Protein AF-A0A914IBT3-F1 (afdb_monomer)

Sequence (168 aa):
MPRNVEIKAVVDNLDELSRRVDAVCGEAAAELLVQEDTFFHAPKGGRLKLREFRKAELIFYDRADVEGAKLSDYVKTEEALSRAIGISGIVRKTRTVFIYKGQTRVHLDRVDGLGDFLEFEVCLTDDQTVQEGQQIADDLLHLLNVRKCALVKGAYFDHLTKCPHTRP

Mean predicted aligned error: 8.02 Å

Nearest PDB structures (foldseek):
  2een-assembly1_A  TM=4.797E-01  e=2.807E-04  Pyrococcus horikoshii
  3tvl-assembly2_B  TM=3.897E-01  e=2.041E-02  Homo sapiens
  4pg7-assembly1_A  TM=2.348E-01  e=2.554E+00  Staphylococcus aureus M1064
  6lk8-assembly1_d  TM=2.543E-01  e=4.394E+00  Xenopus laevis

Radius of gyration: 25.55 Å; Cα contacts (8 Å, |Δi|>4): 219; chains: 1; bounding box: 55×39×64 Å

Foldseek 3Di:
DDKDWDADDDDDDPVVVVVVVCVVPPPVPDDDWDKDWAWDQQVLDFTWIWIDTPDIKTKTWHWDPDHDITMIDMDIDPVNCCRRPRDPDDKDWDWDWDQDPNFKIWIWIQIPPPGTDIDIDGHDDPPDDPVVSVVVVVVVCVVVVPDPVPDDDDDPSVVVVPDPDDDD

InterPro domains:
  IPR008173 Adenylyl cyclase CyaB [PTHR21028] (3-162)
  IPR008173 Adenylyl cyclase CyaB [cd07890] (4-156)
  IPR023577 CYTH domain [PF01928] (3-145)
  IPR023577 CYTH domain [PS51707] (2-162)
  IPR023577 CYTH domain [SM01118] (2-162)
  IPR033469 CYTH-like domain superfamily [SSF55154] (3-159)

Solvent-accessible surface area (backbone atoms only — not comparable to full-atom values): 10430 Å² total; per-residue (Å²): 128,58,70,49,77,47,68,83,78,90,76,96,53,65,72,67,48,46,57,55,50,37,75,74,68,41,76,91,70,71,76,93,78,75,71,48,77,49,76,52,92,20,88,68,46,62,46,30,32,41,37,41,48,106,59,76,41,42,36,21,36,40,61,77,97,61,85,60,77,36,63,34,44,44,43,56,52,72,60,17,46,41,58,20,76,48,75,95,76,86,85,55,69,52,74,49,79,44,70,51,93,85,47,27,40,39,36,45,33,42,32,74,97,78,47,76,48,78,47,78,49,63,62,72,56,97,90,52,52,72,66,58,42,49,47,55,52,52,52,47,30,59,75,70,69,52,59,78,88,73,67,80,86,82,53,73,63,58,58,58,73,69,53,92,69,84,77,134

Structure (mmCIF, N/CA/C/O backbone):
data_AF-A0A914IBT3-F1
#
_entry.id   AF-A0A914IBT3-F1
#
loop_
_atom_site.group_PDB
_atom_site.id
_atom_site.type_symbol
_atom_site.label_atom_id
_atom_site.label_alt_id
_atom_site.label_comp_id
_atom_site.label_asym_id
_atom_site.label_entity_id
_atom_site.label_seq_id
_atom_site.pdbx_PDB_ins_code
_atom_site.Cartn_x
_atom_site.Cartn_y
_atom_site.Cartn_z
_atom_site.occupancy
_atom_site.B_iso_or_equiv
_atom_site.auth_seq_id
_atom_site.auth_comp_id
_atom_site.auth_asym_id
_atom_site.auth_atom_id
_atom_site.pdbx_PDB_model_num
ATOM 1 N N . MET A 1 1 ? -5.117 -2.517 -21.483 1.00 65.38 1 MET A N 1
ATOM 2 C CA . MET A 1 1 ? -3.858 -2.663 -20.719 1.00 65.38 1 MET A CA 1
ATOM 3 C C . MET A 1 1 ? -2.766 -1.970 -21.503 1.00 65.38 1 MET A C 1
ATOM 5 O O . MET A 1 1 ? -2.756 -2.142 -22.721 1.00 65.38 1 MET A O 1
ATOM 9 N N . PRO A 1 2 ? -1.923 -1.146 -20.871 1.00 82.94 2 PRO A N 1
ATOM 10 C CA . PRO A 1 2 ? -0.828 -0.511 -21.577 1.00 82.94 2 PRO A CA 1
ATOM 11 C C . PRO A 1 2 ? 0.245 -1.554 -21.915 1.00 82.94 2 PRO A C 1
ATOM 13 O O . PRO A 1 2 ? 0.487 -2.495 -21.159 1.00 82.94 2 PRO A O 1
ATOM 16 N N . ARG A 1 3 ? 0.834 -1.404 -23.099 1.00 86.44 3 ARG A N 1
ATOM 17 C CA . ARG A 1 3 ? 1.833 -2.315 -23.659 1.00 86.44 3 ARG A CA 1
ATOM 18 C C . ARG A 1 3 ? 2.932 -1.471 -24.276 1.00 86.44 3 ARG A C 1
ATOM 20 O O . ARG A 1 3 ? 2.632 -0.467 -24.921 1.00 86.44 3 ARG A O 1
ATOM 27 N N . ASN A 1 4 ? 4.179 -1.876 -24.101 1.00 88.75 4 ASN A N 1
ATOM 28 C CA . ASN A 1 4 ? 5.312 -1.274 -24.792 1.00 88.75 4 ASN A CA 1
ATOM 29 C C . ASN A 1 4 ? 6.193 -2.358 -25.412 1.00 88.75 4 ASN A C 1
ATOM 31 O O . ASN A 1 4 ? 6.218 -3.501 -24.961 1.00 88.75 4 ASN A O 1
ATOM 35 N N . VAL A 1 5 ? 6.914 -1.984 -26.464 1.00 91.38 5 VAL A N 1
ATOM 36 C CA . VAL A 1 5 ? 8.046 -2.766 -26.955 1.00 91.38 5 VAL A CA 1
ATOM 37 C C . VAL A 1 5 ? 9.296 -2.151 -26.344 1.00 91.38 5 VAL A C 1
ATOM 39 O O . VAL A 1 5 ? 9.528 -0.954 -26.495 1.00 91.38 5 VAL A O 1
ATOM 42 N N . GLU A 1 6 ? 10.075 -2.947 -25.621 1.00 91.00 6 GLU A N 1
ATOM 43 C CA . GLU A 1 6 ? 11.315 -2.506 -24.989 1.00 91.00 6 GLU A CA 1
ATOM 44 C C . GLU A 1 6 ? 12.530 -3.240 -25.558 1.00 91.00 6 GLU A C 1
ATOM 46 O O . GLU A 1 6 ? 12.479 -4.431 -25.864 1.00 91.00 6 GLU A O 1
ATOM 51 N N . ILE A 1 7 ? 13.649 -2.528 -25.660 1.00 93.19 7 ILE A N 1
ATOM 52 C CA . ILE A 1 7 ? 14.975 -3.087 -25.912 1.00 93.19 7 ILE A CA 1
ATOM 53 C C . ILE A 1 7 ? 15.928 -2.526 -24.860 1.00 93.19 7 ILE A C 1
ATOM 55 O O . ILE A 1 7 ? 15.800 -1.375 -24.444 1.00 93.19 7 ILE A O 1
ATOM 59 N N . LYS A 1 8 ? 16.854 -3.361 -24.389 1.00 91.94 8 LYS A N 1
ATOM 60 C CA . LYS A 1 8 ? 17.886 -2.973 -23.427 1.00 91.94 8 LYS A CA 1
ATOM 61 C C . LYS A 1 8 ? 19.222 -3.448 -23.964 1.00 91.94 8 LYS A C 1
ATOM 63 O O . LYS A 1 8 ? 19.319 -4.593 -24.398 1.00 91.94 8 LYS A O 1
ATOM 68 N N . ALA A 1 9 ? 20.209 -2.568 -23.935 1.00 94.06 9 ALA A N 1
ATOM 69 C CA . ALA A 1 9 ? 21.576 -2.853 -24.331 1.00 94.06 9 ALA A CA 1
ATOM 70 C C . ALA A 1 9 ? 22.518 -2.305 -23.259 1.00 94.06 9 ALA A C 1
ATOM 72 O O . ALA A 1 9 ? 22.247 -1.257 -22.670 1.00 94.06 9 ALA A O 1
ATOM 73 N N . VAL A 1 10 ? 23.603 -3.030 -23.005 1.00 95.12 10 VAL A N 1
ATOM 74 C CA . VAL A 1 10 ? 24.744 -2.489 -22.262 1.00 95.12 10 VAL A CA 1
ATOM 75 C C . VAL A 1 10 ? 25.432 -1.462 -23.161 1.00 95.12 10 VAL A C 1
ATOM 77 O O . VAL A 1 10 ? 25.498 -1.655 -24.375 1.00 95.12 10 VAL A O 1
ATOM 80 N N . VAL A 1 11 ? 25.895 -0.358 -22.578 1.00 96.31 11 VAL A N 1
ATOM 81 C CA . VAL A 1 11 ? 26.568 0.726 -23.302 1.00 96.31 11 VAL A CA 1
ATOM 82 C C . VAL A 1 11 ? 27.917 1.002 -22.654 1.00 96.31 11 VAL A C 1
ATOM 84 O O . VAL A 1 11 ? 28.000 1.127 -21.435 1.00 96.31 11 VAL A O 1
ATOM 87 N N . ASP A 1 12 ? 28.962 1.102 -23.471 1.00 95.12 12 ASP A N 1
ATOM 88 C CA . ASP A 1 12 ? 30.335 1.255 -22.973 1.00 95.12 12 ASP A CA 1
ATOM 89 C C . ASP A 1 12 ? 30.666 2.708 -22.599 1.00 95.12 12 ASP A C 1
ATOM 91 O O . ASP A 1 12 ? 31.428 2.961 -21.670 1.00 95.12 12 ASP A O 1
ATOM 95 N N . ASN A 1 13 ? 30.084 3.675 -23.319 1.00 96.00 13 ASN A N 1
ATOM 96 C CA . ASN A 1 13 ? 30.306 5.104 -23.105 1.00 96.00 13 ASN A CA 1
ATOM 97 C C . ASN A 1 13 ? 28.982 5.877 -23.188 1.00 96.00 13 ASN A C 1
ATOM 99 O O . ASN A 1 13 ? 28.459 6.140 -24.277 1.00 96.00 13 ASN A O 1
ATOM 103 N N . LEU A 1 14 ? 28.440 6.228 -22.020 1.00 94.62 14 LEU A N 1
ATOM 104 C CA . LEU A 1 14 ? 27.157 6.918 -21.916 1.00 94.62 14 LEU A CA 1
ATOM 105 C C . LEU A 1 14 ? 27.235 8.368 -22.416 1.00 94.62 14 LEU A C 1
ATOM 107 O O . LEU A 1 14 ? 26.310 8.811 -23.088 1.00 94.62 14 LEU A O 1
ATOM 111 N N . ASP A 1 15 ? 28.345 9.073 -22.181 1.00 93.25 15 ASP A N 1
ATOM 112 C CA . ASP A 1 15 ? 28.515 10.480 -22.577 1.00 93.25 15 ASP A CA 1
ATOM 113 C C . ASP A 1 15 ? 28.604 10.645 -24.102 1.00 93.25 15 ASP A C 1
ATOM 115 O O . ASP A 1 15 ? 28.049 11.576 -24.693 1.00 93.25 15 ASP A O 1
ATOM 119 N N . GLU A 1 16 ? 29.301 9.731 -24.781 1.00 94.81 16 GLU A N 1
ATOM 120 C CA . GLU A 1 16 ? 29.332 9.702 -26.246 1.00 94.81 16 GLU A CA 1
ATOM 121 C C . GLU A 1 16 ? 27.964 9.328 -26.828 1.00 94.81 16 GLU A C 1
ATOM 123 O O . GLU A 1 16 ? 27.516 9.931 -27.808 1.00 94.81 16 GLU A O 1
ATOM 128 N N . LEU A 1 17 ? 27.275 8.353 -26.226 1.00 94.94 17 LEU A N 1
ATOM 129 C CA . LEU A 1 17 ? 25.941 7.973 -26.673 1.00 94.94 17 LEU A CA 1
ATOM 130 C C . LEU A 1 17 ? 24.925 9.099 -26.454 1.00 94.94 17 LEU A C 1
ATOM 132 O O . LEU A 1 17 ? 24.140 9.341 -27.367 1.00 94.94 17 LEU A O 1
ATOM 136 N N . SER A 1 18 ? 24.983 9.814 -25.327 1.00 91.88 18 SER A N 1
ATOM 137 C CA . SER A 1 18 ? 24.097 10.947 -25.037 1.00 91.88 18 SER A CA 1
ATOM 138 C C . SER A 1 18 ? 24.165 11.988 -26.149 1.00 91.88 18 SER A C 1
ATOM 140 O O . SER A 1 18 ? 23.139 12.305 -26.731 1.00 91.88 18 SER A O 1
ATOM 142 N N . ARG A 1 19 ? 25.371 12.397 -26.574 1.00 91.06 19 ARG A N 1
ATOM 143 C CA . ARG A 1 19 ? 25.541 13.365 -27.678 1.00 91.06 19 ARG A CA 1
ATOM 144 C C . ARG A 1 19 ? 24.905 12.906 -28.994 1.00 91.06 19 ARG A C 1
ATOM 146 O O . ARG A 1 19 ? 24.364 13.720 -29.739 1.00 91.06 19 ARG A O 1
ATOM 153 N N . ARG A 1 20 ? 24.965 11.605 -29.301 1.00 93.75 20 ARG A N 1
ATOM 154 C CA . ARG A 1 20 ? 24.304 11.039 -30.491 1.00 93.75 20 ARG A CA 1
ATOM 155 C C . ARG A 1 20 ? 22.785 11.003 -30.332 1.00 93.75 20 ARG A C 1
ATOM 157 O O . ARG A 1 20 ? 22.084 11.276 -31.299 1.00 93.75 20 ARG A O 1
ATOM 164 N N . VAL A 1 21 ? 22.284 10.676 -29.139 1.00 93.44 21 VAL A N 1
ATOM 165 C CA . VAL A 1 21 ? 20.846 10.696 -28.831 1.00 93.44 21 VAL A CA 1
ATOM 166 C C . VAL A 1 21 ? 20.305 12.123 -28.919 1.00 93.44 21 VAL A C 1
ATOM 168 O O . VAL A 1 21 ? 19.282 12.331 -29.566 1.00 93.44 21 VAL A O 1
ATOM 171 N N . ASP A 1 22 ? 21.023 13.107 -28.381 1.00 90.31 22 ASP A N 1
ATOM 172 C CA . ASP A 1 22 ? 20.657 14.526 -28.443 1.00 90.31 22 ASP A CA 1
ATOM 173 C C . ASP A 1 22 ? 20.582 15.024 -29.892 1.00 90.31 22 ASP A C 1
ATOM 175 O O . ASP A 1 22 ? 19.639 15.723 -30.259 1.00 90.31 22 ASP A O 1
ATOM 179 N N . ALA A 1 23 ? 21.509 14.596 -30.757 1.00 90.69 23 ALA A N 1
ATOM 180 C CA . ALA A 1 23 ? 21.479 14.925 -32.184 1.00 90.69 23 ALA A CA 1
ATOM 181 C C . ALA A 1 23 ? 20.269 14.330 -32.935 1.00 90.69 23 ALA A C 1
ATOM 183 O O . ALA A 1 23 ? 19.868 14.869 -33.966 1.00 90.69 23 ALA A O 1
ATOM 184 N N . VAL A 1 24 ? 19.690 13.227 -32.442 1.00 93.12 24 VAL A N 1
ATOM 185 C CA . VAL A 1 24 ? 18.522 12.559 -33.049 1.00 93.12 24 VAL A CA 1
ATOM 186 C C . VAL A 1 24 ? 17.202 13.078 -32.468 1.00 93.12 24 VAL A C 1
ATOM 188 O O . VAL A 1 24 ? 16.234 13.241 -33.209 1.00 93.12 24 VAL A O 1
ATOM 191 N N . CYS A 1 25 ? 17.149 13.328 -31.159 1.00 90.44 25 CYS A N 1
ATOM 192 C CA . CYS A 1 25 ? 15.923 13.658 -30.425 1.00 90.44 25 CYS A CA 1
ATOM 193 C C . CYS A 1 25 ? 15.729 15.166 -30.173 1.00 90.44 25 CYS A C 1
ATOM 195 O O . CYS A 1 25 ? 14.593 15.604 -29.997 1.00 90.44 25 CYS A O 1
ATOM 197 N N . GLY A 1 26 ? 16.813 15.953 -30.163 1.00 83.81 26 GLY A N 1
ATOM 198 C CA . GLY A 1 26 ? 16.844 17.374 -29.799 1.00 83.81 26 GLY A CA 1
ATOM 199 C C . GLY A 1 26 ? 17.024 17.629 -28.291 1.00 83.81 26 GLY A C 1
ATOM 200 O O . GLY A 1 26 ? 16.408 16.959 -27.466 1.00 83.81 26 GLY A O 1
ATOM 201 N N . GLU A 1 27 ? 17.827 18.642 -27.923 1.00 64.25 27 GLU A N 1
ATOM 202 C CA . GLU A 1 27 ? 18.209 18.960 -26.524 1.00 64.25 27 GLU A CA 1
ATOM 203 C C . GLU A 1 27 ? 17.020 19.195 -25.573 1.00 64.25 27 GLU A C 1
ATOM 205 O O . GLU A 1 27 ? 17.085 18.849 -24.396 1.00 64.25 27 GLU A O 1
ATOM 210 N N . ALA A 1 28 ? 15.906 19.757 -26.058 1.00 67.31 28 ALA A N 1
ATOM 211 C CA . ALA A 1 28 ? 14.746 20.086 -25.221 1.00 67.31 28 ALA A CA 1
ATOM 212 C C . ALA A 1 28 ? 13.902 18.865 -24.794 1.00 67.31 28 ALA A C 1
ATOM 214 O O . ALA A 1 28 ? 12.943 19.024 -24.039 1.00 67.31 28 ALA A O 1
ATOM 215 N N . ALA A 1 29 ? 14.217 17.661 -25.287 1.00 70.50 29 ALA A N 1
ATOM 216 C CA . ALA A 1 29 ? 13.446 16.444 -25.029 1.00 70.50 29 ALA A CA 1
ATOM 217 C C . ALA A 1 29 ? 13.949 15.626 -23.823 1.00 70.50 29 ALA A C 1
ATOM 219 O O . ALA A 1 29 ? 13.288 14.666 -23.421 1.00 70.50 29 ALA A O 1
ATOM 220 N N . ALA A 1 30 ? 15.107 15.973 -23.254 1.00 83.25 30 ALA A N 1
ATOM 221 C CA . ALA A 1 30 ? 15.709 15.222 -22.159 1.00 83.25 30 ALA A CA 1
ATOM 222 C C . ALA A 1 30 ? 15.171 15.670 -20.790 1.00 83.25 30 ALA A C 1
ATOM 224 O O . ALA A 1 30 ? 15.207 16.847 -20.434 1.00 83.25 30 ALA A O 1
ATOM 225 N N . GLU A 1 31 ? 14.725 14.708 -19.983 1.00 87.88 31 GLU A N 1
ATOM 226 C CA . GLU A 1 31 ? 14.384 14.915 -18.576 1.00 87.88 31 GLU A CA 1
ATOM 227 C C . GLU A 1 31 ? 15.263 14.013 -17.706 1.00 87.88 31 GLU A C 1
ATOM 229 O O . GLU A 1 31 ? 15.309 12.796 -17.897 1.00 87.88 31 GLU A O 1
ATOM 234 N N . LEU A 1 32 ? 15.941 14.601 -16.716 1.00 89.06 32 LEU A N 1
ATOM 235 C CA . LEU A 1 32 ? 16.670 13.832 -15.714 1.00 89.06 32 LEU A CA 1
ATOM 236 C C . LEU A 1 32 ? 15.695 13.301 -14.658 1.00 89.06 32 LEU A C 1
ATOM 238 O O . LEU A 1 32 ? 15.134 14.059 -13.864 1.00 89.06 32 LEU A O 1
ATOM 242 N N . LEU A 1 33 ? 15.541 11.979 -14.618 1.00 92.69 33 LEU A N 1
ATOM 243 C CA . LEU A 1 33 ? 14.762 11.274 -13.606 1.00 92.69 33 LEU A CA 1
ATOM 244 C C . LEU A 1 33 ? 15.688 10.372 -12.791 1.00 92.69 33 LEU A C 1
ATOM 246 O O . LEU A 1 33 ? 16.145 9.341 -13.276 1.00 92.69 33 LEU A O 1
ATOM 250 N N . VAL A 1 34 ? 15.939 10.745 -11.537 1.00 95.50 34 VAL A N 1
ATOM 251 C CA . VAL A 1 34 ? 16.614 9.867 -10.572 1.00 95.50 34 VAL A CA 1
ATOM 252 C C . VAL A 1 34 ? 15.568 8.904 -10.022 1.00 95.50 34 VAL A C 1
ATOM 254 O O . VAL A 1 34 ? 14.572 9.346 -9.447 1.00 95.50 34 VAL A O 1
ATOM 257 N N . GLN A 1 35 ? 15.758 7.608 -10.265 1.00 96.06 35 GLN A N 1
ATOM 258 C CA . GLN A 1 35 ? 14.799 6.570 -9.894 1.00 96.06 35 GLN A CA 1
ATOM 259 C C . GLN A 1 35 ? 15.482 5.465 -9.099 1.00 96.06 35 GLN A C 1
ATOM 261 O O . GLN A 1 35 ? 16.569 5.020 -9.465 1.00 96.06 35 GLN A O 1
ATOM 266 N N . GLU A 1 36 ? 14.792 4.974 -8.078 1.00 97.69 36 GLU A N 1
ATOM 267 C CA . GLU A 1 36 ? 15.145 3.748 -7.368 1.00 97.69 36 GLU A CA 1
ATOM 268 C C . GLU A 1 36 ? 14.068 2.688 -7.634 1.00 97.69 36 GLU A C 1
ATOM 270 O O . GLU A 1 36 ? 12.877 2.985 -7.563 1.00 97.69 36 GLU A O 1
ATOM 275 N N . ASP A 1 37 ? 14.474 1.469 -8.001 1.00 97.31 37 ASP A N 1
ATOM 276 C CA . ASP A 1 37 ? 13.570 0.348 -8.280 1.00 97.31 37 ASP A CA 1
ATOM 277 C C . ASP A 1 37 ? 13.819 -0.783 -7.263 1.00 97.31 37 ASP A C 1
ATOM 279 O O . ASP A 1 37 ? 14.812 -1.505 -7.362 1.00 97.31 37 ASP A O 1
ATOM 283 N N . THR A 1 38 ? 12.884 -0.994 -6.335 1.00 97.56 38 THR A N 1
ATOM 284 C CA . THR A 1 38 ? 12.887 -2.138 -5.408 1.00 97.56 38 THR A CA 1
ATOM 285 C C . THR A 1 38 ? 12.035 -3.275 -5.971 1.00 97.56 38 THR A C 1
ATOM 287 O O . THR A 1 38 ? 10.867 -3.069 -6.299 1.00 97.56 38 THR A O 1
ATOM 290 N N . PHE A 1 39 ? 12.585 -4.487 -6.077 1.00 96.75 39 PHE A N 1
ATOM 291 C CA . PHE A 1 39 ? 11.894 -5.654 -6.643 1.00 96.75 39 PHE A CA 1
ATOM 292 C C . PHE A 1 39 ? 11.325 -6.578 -5.563 1.00 96.75 39 PHE A C 1
ATOM 294 O O . PHE A 1 39 ? 11.981 -6.869 -4.567 1.00 96.75 39 PHE A O 1
ATOM 301 N N . PHE A 1 40 ? 10.119 -7.093 -5.805 1.00 96.12 40 PHE A N 1
ATOM 302 C CA . PHE A 1 40 ? 9.406 -7.995 -4.903 1.00 96.12 40 PHE A CA 1
ATOM 303 C C . PHE A 1 40 ? 9.134 -9.340 -5.572 1.00 96.12 40 PHE A C 1
ATOM 305 O O . PHE A 1 40 ? 8.990 -9.437 -6.794 1.00 96.12 40 PHE A O 1
ATOM 312 N N . HIS A 1 41 ? 8.997 -10.380 -4.752 1.00 94.81 41 HIS A N 1
ATOM 313 C CA . HIS A 1 41 ? 8.544 -11.683 -5.220 1.00 94.81 41 HIS A CA 1
ATOM 314 C C . HIS A 1 41 ? 7.105 -11.593 -5.747 1.00 94.81 41 HIS A C 1
ATOM 316 O O . HIS A 1 41 ? 6.215 -11.075 -5.074 1.00 94.81 41 HIS A O 1
ATOM 322 N N . ALA A 1 42 ? 6.881 -12.140 -6.941 1.00 94.50 42 ALA A N 1
ATOM 323 C CA . ALA A 1 42 ? 5.572 -12.263 -7.571 1.00 94.50 42 ALA A CA 1
ATOM 324 C C . ALA A 1 42 ? 5.237 -13.760 -7.726 1.00 94.50 42 ALA A C 1
ATOM 326 O O . ALA A 1 42 ? 5.531 -14.352 -8.764 1.00 94.50 42 ALA A O 1
ATOM 327 N N . PRO A 1 43 ? 4.680 -14.418 -6.692 1.00 93.25 43 PRO A N 1
ATOM 328 C CA . PRO A 1 43 ? 4.446 -15.864 -6.687 1.00 93.25 43 PRO A CA 1
ATOM 329 C C . PRO A 1 43 ? 3.503 -16.350 -7.798 1.00 93.25 43 PRO A C 1
ATOM 331 O O . PRO A 1 43 ? 3.548 -17.523 -8.154 1.00 93.25 43 PRO A O 1
ATOM 334 N N . LYS A 1 44 ? 2.671 -15.473 -8.375 1.00 91.38 44 LYS A N 1
ATOM 335 C CA . LYS A 1 44 ? 1.828 -15.796 -9.538 1.00 91.38 44 LYS A CA 1
ATOM 336 C C . LYS A 1 44 ? 2.546 -15.669 -10.893 1.00 91.38 44 LYS A C 1
ATOM 338 O O . LYS A 1 44 ? 1.912 -15.870 -11.925 1.00 91.38 44 LYS A O 1
ATOM 343 N N . GLY A 1 45 ? 3.843 -15.360 -10.899 1.00 90.38 45 GLY A N 1
ATOM 344 C CA . GLY A 1 45 ? 4.639 -15.106 -12.102 1.00 90.38 45 GLY A CA 1
ATOM 345 C C . GLY A 1 45 ? 4.775 -13.617 -12.428 1.00 90.38 45 GLY A C 1
ATOM 346 O O . GLY A 1 45 ? 4.187 -12.767 -11.763 1.00 90.38 45 GLY A O 1
ATOM 347 N N . GLY A 1 46 ? 5.574 -13.296 -13.450 1.00 92.50 46 GLY A N 1
ATOM 348 C CA . GLY A 1 46 ? 5.918 -11.919 -13.818 1.00 92.50 46 GLY A CA 1
ATOM 349 C C . GLY A 1 46 ? 6.919 -11.266 -12.857 1.00 92.50 46 GLY A C 1
ATOM 350 O O . GLY A 1 46 ? 7.647 -11.941 -12.127 1.00 92.50 46 GLY A O 1
ATOM 351 N N . ARG A 1 47 ? 7.002 -9.932 -12.887 1.00 95.69 47 ARG A N 1
ATOM 352 C CA . ARG A 1 47 ? 7.915 -9.139 -12.048 1.00 95.69 47 ARG A CA 1
ATOM 353 C C . ARG A 1 47 ? 7.157 -7.973 -11.417 1.00 95.69 47 ARG A C 1
ATOM 355 O O . ARG A 1 47 ? 6.473 -7.227 -12.114 1.00 95.69 47 ARG A O 1
ATOM 362 N N . LEU A 1 48 ? 7.305 -7.802 -10.106 1.00 96.88 48 LEU A N 1
ATOM 363 C CA . LEU A 1 48 ? 6.726 -6.698 -9.341 1.00 96.88 48 LEU A CA 1
ATOM 364 C C . LEU A 1 48 ? 7.849 -5.795 -8.831 1.00 96.88 48 LEU A C 1
ATOM 366 O O . LEU A 1 48 ? 8.835 -6.288 -8.282 1.00 96.88 48 LEU A O 1
ATOM 370 N N . LYS A 1 49 ? 7.698 -4.481 -8.986 1.00 97.00 49 LYS A N 1
ATOM 371 C CA . LYS A 1 49 ? 8.628 -3.501 -8.424 1.00 97.00 49 LYS A CA 1
ATOM 372 C C . LYS A 1 49 ? 7.924 -2.259 -7.896 1.00 97.00 49 LYS A C 1
ATOM 374 O O . LYS A 1 49 ? 6.890 -1.866 -8.433 1.00 97.00 49 LYS A O 1
ATOM 379 N N . LEU A 1 50 ? 8.510 -1.633 -6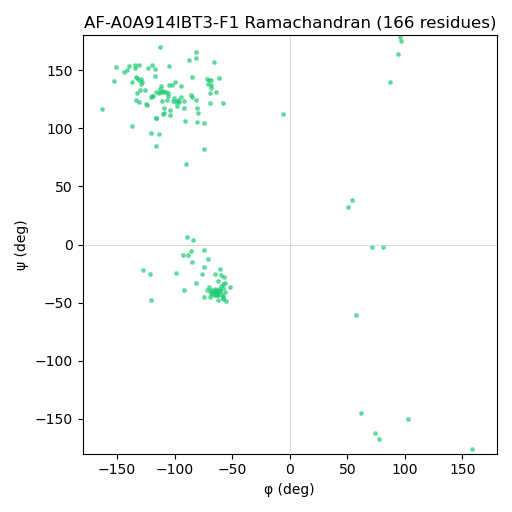.882 1.00 96.69 50 LEU A N 1
ATOM 380 C CA . LEU A 1 50 ? 8.208 -0.271 -6.459 1.00 96.69 50 LEU A CA 1
ATOM 381 C C . LEU A 1 50 ? 9.268 0.641 -7.064 1.00 96.69 50 LEU A C 1
ATOM 383 O O . LEU A 1 50 ? 10.458 0.419 -6.857 1.00 96.69 50 LEU A O 1
ATOM 387 N N . ARG A 1 51 ? 8.823 1.629 -7.830 1.00 96.81 51 ARG A N 1
ATOM 388 C CA . ARG A 1 51 ? 9.670 2.650 -8.428 1.00 96.81 51 ARG A CA 1
ATOM 389 C C . ARG A 1 51 ? 9.478 3.965 -7.696 1.00 96.81 51 AR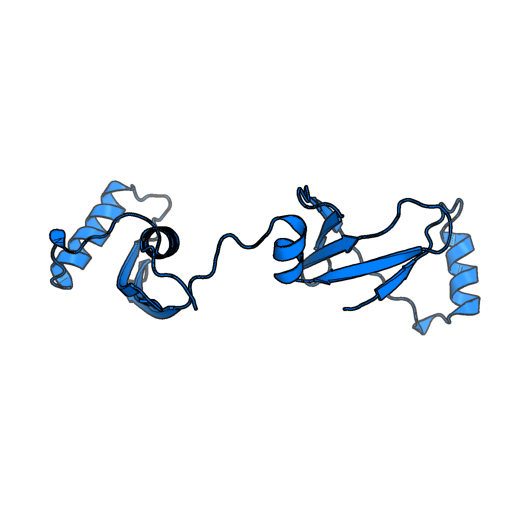G A C 1
ATOM 391 O O . ARG A 1 51 ? 8.365 4.486 -7.662 1.00 96.81 51 ARG A O 1
ATOM 398 N N . GLU A 1 52 ? 10.554 4.541 -7.194 1.00 95.19 52 GLU A N 1
ATOM 399 C CA . GLU A 1 52 ? 10.531 5.802 -6.463 1.00 95.19 52 GLU A CA 1
ATOM 400 C C . GLU A 1 52 ? 11.165 6.909 -7.301 1.00 95.19 52 GLU A C 1
ATOM 402 O O . GLU A 1 52 ? 12.350 6.872 -7.614 1.00 95.19 52 GLU A O 1
ATOM 407 N N . PHE A 1 53 ? 10.341 7.877 -7.716 1.00 91.06 53 PHE A N 1
ATOM 408 C CA . PHE A 1 53 ? 10.754 9.092 -8.425 1.00 91.06 53 PHE A CA 1
ATOM 409 C C . PHE A 1 53 ? 9.612 10.114 -8.352 1.00 91.06 53 PHE A C 1
ATOM 411 O O . PHE A 1 53 ? 8.539 9.857 -8.879 1.00 91.06 53 PHE A O 1
ATOM 418 N N . ARG A 1 54 ? 9.784 11.278 -7.713 1.00 90.81 54 ARG A N 1
ATOM 419 C CA . ARG A 1 54 ? 8.703 12.263 -7.426 1.00 90.81 54 ARG A CA 1
ATOM 420 C C . ARG A 1 54 ? 7.517 11.709 -6.602 1.00 90.81 54 ARG A C 1
ATOM 422 O O . ARG A 1 54 ? 7.252 12.219 -5.521 1.00 90.81 54 ARG A O 1
ATOM 429 N N . LYS A 1 55 ? 6.797 10.699 -7.105 1.00 91.06 55 LYS A N 1
ATOM 430 C CA . LYS A 1 55 ? 5.773 9.879 -6.445 1.00 91.06 55 LYS A CA 1
ATOM 431 C C . LYS A 1 55 ? 6.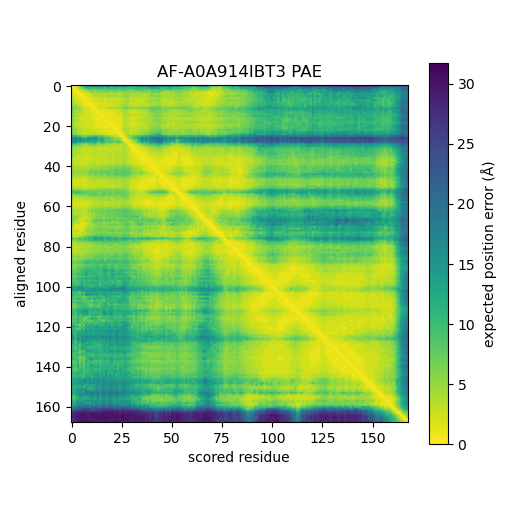095 8.398 -6.658 1.00 91.06 55 LYS A C 1
ATOM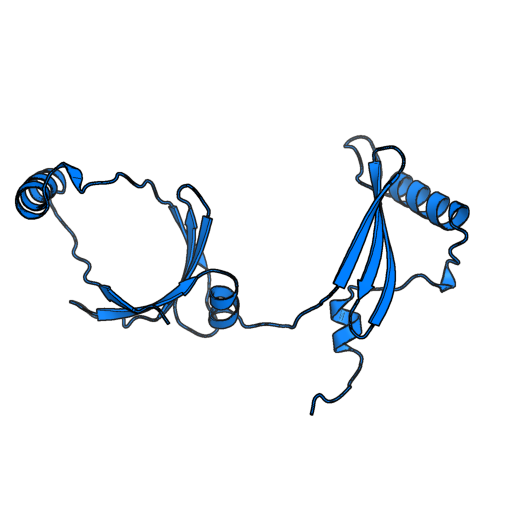 433 O O . LYS A 1 55 ? 6.459 8.001 -7.760 1.00 91.06 55 LYS A O 1
ATOM 438 N N . ALA A 1 56 ? 5.929 7.586 -5.620 1.00 92.75 56 ALA A N 1
ATOM 439 C CA . ALA A 1 56 ? 6.166 6.153 -5.718 1.00 92.75 56 ALA A CA 1
ATOM 440 C C . ALA A 1 56 ? 5.112 5.469 -6.607 1.00 92.75 56 ALA A C 1
ATOM 442 O O . ALA A 1 56 ? 3.913 5.743 -6.504 1.00 92.75 56 ALA A O 1
ATOM 443 N N . GLU A 1 57 ? 5.559 4.557 -7.464 1.00 94.00 57 GLU A N 1
ATOM 444 C CA . GLU A 1 57 ? 4.714 3.770 -8.354 1.00 94.00 57 GLU A CA 1
ATOM 445 C C . GLU A 1 57 ? 4.969 2.280 -8.147 1.00 94.00 57 GLU A C 1
ATOM 447 O O . GLU A 1 57 ? 6.075 1.790 -8.366 1.00 94.00 57 GLU A O 1
ATOM 452 N N . LEU A 1 58 ? 3.928 1.531 -7.788 1.00 95.50 58 LEU A N 1
ATOM 453 C CA . LEU A 1 58 ? 3.987 0.076 -7.822 1.00 95.50 58 LEU A CA 1
ATOM 454 C C . LEU A 1 58 ? 3.649 -0.414 -9.231 1.00 95.50 58 LEU A C 1
ATOM 456 O O . LEU A 1 58 ? 2.609 -0.040 -9.777 1.00 95.50 58 LEU A O 1
ATOM 460 N N . ILE A 1 59 ? 4.521 -1.235 -9.813 1.00 95.31 59 ILE A N 1
ATOM 461 C CA . ILE A 1 59 ? 4.449 -1.676 -11.206 1.00 95.31 59 ILE A CA 1
ATOM 462 C C . ILE A 1 59 ? 4.604 -3.192 -11.265 1.00 95.31 59 ILE A C 1
ATOM 464 O O . ILE A 1 59 ? 5.627 -3.738 -10.851 1.00 95.31 59 ILE A O 1
ATOM 468 N N . PHE A 1 60 ? 3.613 -3.862 -11.845 1.00 96.38 60 PHE A N 1
ATOM 469 C CA . PHE A 1 60 ? 3.728 -5.250 -12.276 1.00 96.38 60 PHE A CA 1
ATOM 470 C C . PHE A 1 60 ? 3.926 -5.280 -13.782 1.00 96.38 60 PHE A C 1
ATOM 472 O O . PHE A 1 60 ? 3.230 -4.566 -14.507 1.00 96.38 60 PHE A O 1
ATOM 479 N N . TYR A 1 61 ? 4.834 -6.119 -14.256 1.00 94.06 61 TYR A N 1
ATOM 480 C CA . TYR A 1 61 ? 4.990 -6.357 -15.680 1.00 94.06 61 TYR A CA 1
ATOM 481 C C . TYR A 1 61 ? 5.343 -7.810 -15.967 1.00 94.06 61 TYR A C 1
ATOM 483 O O . TYR A 1 61 ? 6.030 -8.474 -15.185 1.00 94.06 61 TYR A O 1
ATOM 491 N N . ASP A 1 62 ? 4.883 -8.281 -17.118 1.00 90.88 62 ASP A N 1
ATOM 492 C CA . ASP A 1 62 ? 5.259 -9.570 -17.671 1.00 90.88 62 ASP A CA 1
ATOM 493 C C . ASP A 1 62 ? 5.942 -9.364 -19.021 1.00 90.88 62 ASP A C 1
ATOM 495 O O . ASP A 1 62 ? 5.458 -8.636 -19.892 1.00 90.88 62 ASP A O 1
ATOM 499 N N . ARG A 1 63 ? 7.124 -9.963 -19.150 1.00 90.94 63 ARG A N 1
ATOM 500 C CA . ARG A 1 63 ? 7.945 -9.894 -20.355 1.00 90.94 63 ARG A CA 1
ATOM 501 C C . ARG A 1 63 ? 8.824 -11.127 -20.460 1.00 90.94 63 ARG A C 1
ATOM 503 O O . ARG A 1 63 ? 9.437 -11.553 -19.469 1.00 90.94 63 ARG A O 1
ATOM 510 N N . ALA A 1 64 ? 8.961 -11.618 -21.687 1.00 88.25 64 ALA A N 1
ATOM 511 C CA . ALA A 1 64 ? 9.897 -12.681 -22.011 1.00 88.25 64 ALA A CA 1
ATOM 512 C C . ALA A 1 64 ? 11.341 -12.242 -21.723 1.00 88.25 64 ALA A C 1
ATOM 514 O O . ALA A 1 64 ? 11.711 -11.078 -21.930 1.00 88.25 64 ALA A O 1
ATOM 515 N N . ASP A 1 65 ? 12.160 -13.177 -21.246 1.00 86.38 65 ASP A N 1
ATOM 516 C CA . ASP A 1 65 ? 13.588 -12.942 -21.030 1.00 86.38 65 ASP A CA 1
ATOM 517 C C . ASP A 1 65 ? 14.375 -13.302 -22.291 1.00 86.38 65 ASP A C 1
ATOM 519 O O . ASP A 1 65 ? 15.045 -14.325 -22.378 1.00 86.38 65 ASP A O 1
ATOM 523 N N . VAL A 1 66 ? 14.184 -12.474 -23.320 1.00 89.50 66 VAL A N 1
ATOM 524 C CA . VAL A 1 66 ? 14.818 -12.624 -24.632 1.00 89.50 66 VAL A CA 1
ATOM 525 C C . VAL A 1 66 ? 15.600 -11.372 -25.007 1.00 89.50 66 VAL A C 1
ATOM 527 O O . VAL A 1 66 ? 15.272 -10.247 -24.593 1.00 89.50 66 VAL A O 1
ATOM 530 N N . GLU A 1 67 ? 16.639 -11.576 -25.811 1.00 86.38 67 GLU A N 1
ATOM 531 C CA . GLU A 1 67 ? 17.387 -10.503 -26.454 1.00 86.38 67 GLU A CA 1
ATOM 532 C C . GLU A 1 67 ? 16.521 -9.757 -27.479 1.00 86.38 67 GLU A C 1
ATOM 534 O O . GLU A 1 67 ? 15.523 -10.271 -27.986 1.00 86.38 67 GLU A O 1
ATOM 539 N N . GLY A 1 68 ? 16.900 -8.513 -27.772 1.00 89.94 68 GLY A N 1
ATOM 540 C CA . GLY A 1 68 ? 16.188 -7.672 -28.728 1.00 89.94 68 GLY A CA 1
ATOM 541 C C . GLY A 1 68 ? 14.888 -7.057 -28.200 1.00 89.94 68 GLY A C 1
ATOM 542 O O . GLY A 1 68 ? 14.617 -7.000 -26.990 1.00 89.94 68 GLY A O 1
ATOM 543 N N . ALA A 1 69 ? 14.127 -6.520 -29.155 1.00 87.50 69 ALA A N 1
ATOM 544 C CA . ALA A 1 69 ? 12.865 -5.838 -28.928 1.00 87.50 69 ALA A CA 1
ATOM 545 C C . ALA A 1 69 ? 11.794 -6.836 -28.476 1.00 87.50 69 ALA A C 1
ATOM 547 O O . ALA A 1 69 ? 11.488 -7.800 -29.176 1.00 87.50 69 ALA A O 1
ATOM 548 N N . LYS A 1 70 ? 11.216 -6.592 -27.302 1.00 89.50 70 LYS A N 1
ATOM 549 C CA . LYS A 1 70 ? 10.261 -7.498 -26.664 1.00 89.50 70 LYS A CA 1
ATOM 550 C C . LYS A 1 70 ? 9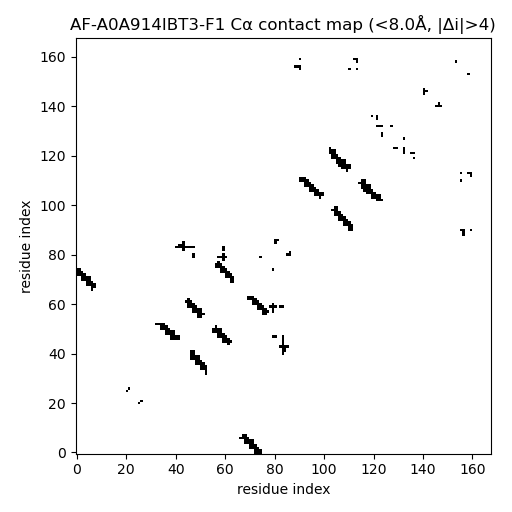.056 -6.746 -26.147 1.00 89.50 70 LYS A C 1
ATOM 552 O O . LYS A 1 70 ? 9.159 -5.625 -25.656 1.00 89.50 70 LYS A O 1
ATO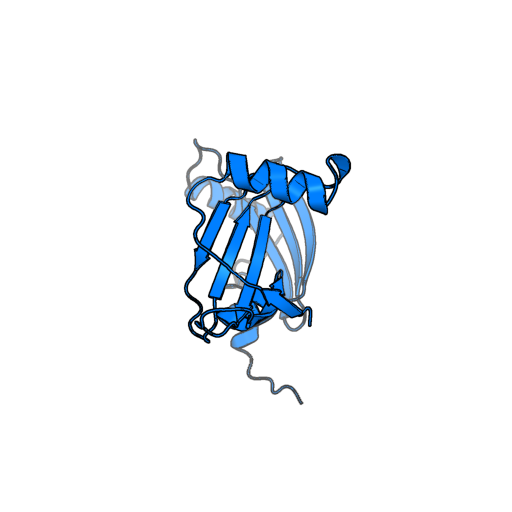M 557 N N . LEU A 1 71 ? 7.909 -7.396 -26.256 1.00 89.25 71 LEU A N 1
ATOM 558 C CA . LEU A 1 71 ? 6.682 -6.912 -25.664 1.00 89.25 71 LEU A CA 1
ATOM 559 C C . LEU A 1 71 ? 6.775 -6.988 -24.136 1.00 89.25 71 LEU A C 1
ATOM 561 O O . LEU A 1 71 ? 7.175 -8.013 -23.582 1.00 89.25 71 LEU A O 1
ATOM 565 N N . SER A 1 72 ? 6.357 -5.916 -23.481 1.00 88.38 72 SER A N 1
ATOM 566 C CA . SER A 1 72 ? 6.118 -5.864 -22.049 1.00 88.38 72 SER A CA 1
ATOM 567 C C . SER A 1 72 ? 4.681 -5.408 -21.809 1.00 88.38 72 SER A C 1
ATOM 569 O O . SER A 1 72 ? 4.278 -4.316 -22.222 1.00 88.38 72 SER A O 1
ATOM 571 N N . ASP A 1 73 ? 3.911 -6.258 -21.136 1.00 88.81 73 ASP A N 1
ATOM 572 C CA . ASP A 1 73 ? 2.570 -5.932 -20.663 1.00 88.81 73 ASP A CA 1
ATOM 573 C C . ASP A 1 73 ? 2.684 -5.501 -19.202 1.00 88.81 73 ASP A C 1
ATOM 575 O O . ASP A 1 73 ? 3.209 -6.244 -18.371 1.00 88.81 73 ASP A O 1
ATOM 579 N N . TYR A 1 74 ? 2.213 -4.298 -18.872 1.00 89.75 74 TYR A N 1
ATOM 580 C CA . TYR A 1 74 ? 2.398 -3.744 -17.533 1.00 89.75 74 TYR A CA 1
ATOM 581 C C . TYR A 1 74 ? 1.123 -3.131 -16.968 1.00 89.75 74 TYR A C 1
ATOM 583 O O . TYR A 1 74 ? 0.231 -2.692 -17.691 1.00 89.75 74 TYR A O 1
ATOM 591 N N . VAL A 1 75 ? 1.046 -3.095 -15.642 1.00 90.94 75 VAL A N 1
ATOM 592 C CA . VAL A 1 75 ? -0.009 -2.419 -14.884 1.00 90.94 75 VAL A CA 1
ATOM 593 C C . VAL A 1 75 ? 0.601 -1.713 -13.682 1.00 90.94 75 VAL A C 1
ATOM 595 O O . VAL A 1 75 ? 1.662 -2.101 -13.189 1.00 90.94 75 VAL A O 1
ATOM 598 N N . LYS A 1 76 ? -0.064 -0.656 -13.220 1.00 88.56 76 LYS A N 1
ATOM 599 C CA . LYS A 1 76 ? 0.340 0.106 -12.036 1.00 88.56 76 LYS A CA 1
ATOM 600 C C . LYS A 1 76 ? -0.685 -0.076 -10.911 1.0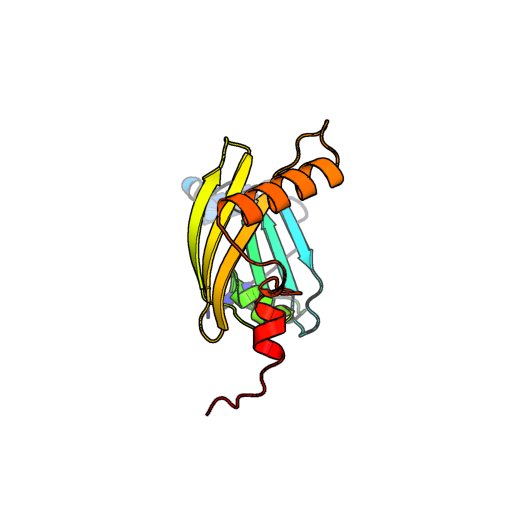0 88.56 76 LYS A C 1
ATOM 602 O O . LYS A 1 76 ? -1.769 -0.599 -11.156 1.00 88.56 76 LYS A O 1
ATOM 607 N N . THR A 1 77 ? -0.331 0.387 -9.713 1.00 85.19 77 THR A N 1
ATOM 608 C CA . THR A 1 77 ? -1.215 0.516 -8.535 1.00 85.19 77 THR A CA 1
ATOM 609 C C . THR A 1 77 ? -1.796 -0.821 -8.036 1.00 85.19 77 THR A C 1
ATOM 611 O O . THR A 1 77 ? -1.092 -1.826 -8.039 1.00 85.19 77 THR A O 1
ATOM 614 N N . GLU A 1 78 ? -3.036 -0.852 -7.534 1.00 80.44 78 GLU A N 1
ATOM 615 C CA . GLU A 1 78 ? -3.669 -2.028 -6.910 1.00 80.44 78 GLU A CA 1
ATOM 616 C C . GLU A 1 78 ? -3.717 -3.245 -7.851 1.00 80.44 78 GLU A C 1
ATOM 618 O O . GLU A 1 78 ? -3.523 -4.385 -7.420 1.00 80.44 78 GLU A O 1
ATOM 623 N N . GLU A 1 79 ? -3.881 -3.013 -9.158 1.00 88.56 79 GLU A N 1
ATOM 624 C CA . GLU A 1 79 ? -3.875 -4.087 -10.154 1.00 88.56 79 GLU A CA 1
ATOM 625 C C . GLU A 1 79 ? -2.524 -4.823 -10.185 1.00 88.56 79 GLU A C 1
ATOM 627 O O . GLU A 1 79 ? -2.488 -6.036 -10.406 1.00 88.56 79 GLU A O 1
ATOM 632 N N . ALA A 1 80 ? -1.418 -4.130 -9.887 1.00 92.06 80 ALA A N 1
ATOM 633 C CA . ALA A 1 80 ? -0.097 -4.745 -9.807 1.00 92.06 80 ALA A CA 1
ATOM 634 C C . ALA A 1 80 ? -0.017 -5.804 -8.696 1.00 92.06 80 ALA A C 1
ATOM 636 O O . ALA A 1 80 ? 0.489 -6.901 -8.935 1.00 92.06 80 ALA A O 1
ATOM 637 N N . LEU A 1 81 ? -0.573 -5.522 -7.512 1.00 93.12 81 LEU A N 1
ATOM 638 C CA . LEU A 1 81 ? -0.646 -6.499 -6.416 1.00 93.12 81 LEU A CA 1
ATOM 639 C C . LEU A 1 81 ? -1.600 -7.643 -6.754 1.00 93.12 81 LEU A C 1
ATOM 641 O O . LEU A 1 81 ? -1.266 -8.809 -6.545 1.00 93.12 81 LEU A O 1
ATOM 645 N N . SER A 1 82 ? -2.759 -7.328 -7.335 1.00 91.69 82 SER A N 1
ATOM 646 C CA . SER A 1 82 ? -3.732 -8.344 -7.749 1.00 91.69 82 SER A CA 1
ATOM 647 C C . SER A 1 82 ? -3.115 -9.374 -8.704 1.00 91.69 82 SER A C 1
ATOM 649 O O . SER A 1 82 ? -3.324 -10.581 -8.545 1.00 91.69 82 SER A O 1
ATOM 651 N N . ARG A 1 83 ? -2.280 -8.924 -9.647 1.00 91.12 83 ARG A N 1
ATOM 652 C CA . ARG A 1 83 ? -1.557 -9.824 -10.556 1.00 91.12 83 ARG A CA 1
ATOM 653 C C . ARG A 1 83 ? -0.404 -10.556 -9.891 1.00 91.12 83 ARG A C 1
ATOM 655 O O . ARG A 1 83 ? -0.281 -11.757 -10.091 1.00 91.12 83 ARG A O 1
ATOM 662 N N . ALA A 1 84 ? 0.411 -9.860 -9.101 1.00 93.50 84 ALA A N 1
ATOM 663 C CA . ALA A 1 84 ? 1.611 -10.439 -8.506 1.00 93.50 84 ALA A CA 1
ATOM 664 C C . ALA A 1 84 ? 1.305 -11.484 -7.424 1.00 93.50 84 ALA A C 1
ATOM 666 O O . ALA A 1 84 ? 1.927 -12.547 -7.387 1.00 93.50 84 ALA A O 1
ATOM 667 N N . ILE A 1 85 ? 0.361 -11.167 -6.532 1.00 93.94 85 ILE A N 1
ATOM 668 C CA . ILE A 1 85 ? 0.071 -11.938 -5.314 1.00 93.94 85 ILE A CA 1
ATOM 669 C C . ILE A 1 85 ? -1.412 -12.310 -5.170 1.00 93.94 85 ILE A C 1
ATOM 671 O O . ILE A 1 85 ? -1.725 -13.312 -4.533 1.00 93.94 85 ILE A O 1
ATOM 675 N N . GLY A 1 86 ? -2.334 -11.599 -5.828 1.00 90.69 86 GLY A N 1
ATOM 676 C CA . GLY A 1 86 ? -3.778 -11.830 -5.701 1.00 90.69 86 GLY A CA 1
ATOM 677 C C . GLY A 1 86 ? -4.465 -10.945 -4.666 1.00 90.69 86 GLY A C 1
ATOM 678 O O . GLY A 1 86 ? -3.827 -10.335 -3.816 1.00 90.69 86 GLY A O 1
ATOM 679 N N . ILE A 1 87 ? -5.795 -10.890 -4.751 1.00 89.81 87 ILE A N 1
ATOM 680 C CA . ILE A 1 87 ? -6.653 -10.198 -3.784 1.00 89.81 87 ILE A CA 1
ATOM 681 C C . ILE A 1 87 ? -7.194 -11.234 -2.798 1.00 89.81 87 ILE A C 1
ATOM 683 O O . ILE A 1 87 ? -7.915 -12.144 -3.203 1.00 89.81 87 ILE A O 1
ATOM 687 N N . SER A 1 88 ? -6.884 -11.076 -1.510 1.00 89.00 88 SER A N 1
ATOM 688 C CA . SER A 1 88 ? -7.441 -11.928 -0.445 1.00 89.00 88 SER A CA 1
ATOM 689 C C . SER A 1 88 ? -8.890 -11.559 -0.100 1.00 89.00 88 SER A C 1
ATOM 691 O O . SER A 1 88 ? -9.665 -12.402 0.339 1.00 89.00 88 SER A O 1
ATOM 693 N N . GLY A 1 89 ? -9.279 -10.308 -0.344 1.00 88.94 89 GLY A N 1
ATOM 694 C CA . GLY A 1 89 ? -10.660 -9.831 -0.368 1.00 88.94 89 GLY A CA 1
ATOM 695 C C . GLY A 1 89 ? -10.728 -8.322 -0.147 1.00 88.94 89 GLY A C 1
ATOM 696 O O . GLY A 1 89 ? -9.702 -7.648 -0.114 1.00 88.94 89 GLY A O 1
ATOM 697 N N . ILE A 1 90 ? -11.944 -7.781 -0.064 1.00 90.69 90 ILE A N 1
ATOM 698 C CA . ILE A 1 90 ? -12.194 -6.334 -0.079 1.00 90.69 90 ILE A CA 1
ATOM 699 C C . ILE A 1 90 ? -13.176 -5.988 1.040 1.00 90.69 90 ILE A C 1
ATOM 701 O O . ILE A 1 90 ? -14.285 -6.521 1.070 1.00 90.69 90 ILE A O 1
ATOM 705 N N . VAL A 1 91 ? -12.785 -5.063 1.919 1.00 93.81 91 VAL A N 1
ATOM 706 C CA . VAL A 1 91 ? -13.664 -4.449 2.924 1.00 93.81 91 VAL A CA 1
ATOM 707 C C . VAL A 1 91 ? -14.060 -3.067 2.420 1.00 93.81 91 VAL A C 1
ATOM 709 O O . VAL A 1 91 ? -13.193 -2.233 2.163 1.00 93.81 91 VAL A O 1
ATOM 712 N N . ARG A 1 92 ? -15.362 -2.805 2.298 1.00 94.62 92 ARG A N 1
ATOM 713 C CA . ARG A 1 92 ? -15.889 -1.468 2.001 1.00 94.62 92 ARG A CA 1
ATOM 714 C C . ARG A 1 92 ? -16.537 -0.901 3.251 1.00 94.62 92 ARG A C 1
ATOM 716 O O . ARG A 1 92 ? -17.297 -1.599 3.919 1.00 94.62 92 ARG A O 1
ATOM 723 N N . LYS A 1 93 ? -16.192 0.341 3.588 1.00 96.38 93 LYS A N 1
ATOM 724 C CA . LYS A 1 93 ? -16.738 1.021 4.760 1.00 96.38 93 LYS A CA 1
ATOM 725 C C . LYS A 1 93 ? -16.788 2.530 4.590 1.00 96.38 93 LYS A C 1
ATOM 727 O O . LYS A 1 93 ? -15.956 3.111 3.895 1.00 96.38 93 LYS A O 1
ATOM 732 N N . THR A 1 94 ? -17.722 3.155 5.292 1.00 97.75 94 THR A N 1
ATOM 733 C CA . THR A 1 94 ? -17.742 4.598 5.547 1.00 97.75 94 THR A CA 1
ATOM 734 C C . THR A 1 94 ? -17.337 4.833 6.995 1.00 97.75 94 THR A C 1
ATOM 736 O O . THR A 1 94 ? -17.875 4.182 7.886 1.00 97.75 94 THR A O 1
ATOM 739 N N . ARG A 1 95 ? -16.387 5.743 7.226 1.00 98.19 95 ARG A N 1
ATOM 740 C CA . ARG A 1 95 ? -15.840 6.051 8.551 1.00 98.19 95 ARG A CA 1
ATOM 741 C C . ARG A 1 95 ? -16.077 7.514 8.900 1.00 98.19 95 ARG A C 1
ATOM 743 O O . ARG A 1 95 ? -15.649 8.395 8.156 1.00 98.19 95 ARG A O 1
ATOM 750 N N . THR A 1 96 ? -16.660 7.755 10.067 1.00 98.19 96 THR A N 1
ATOM 751 C CA . THR A 1 96 ? -16.649 9.062 10.731 1.00 98.19 96 THR A CA 1
ATOM 752 C C . THR A 1 96 ? -15.585 9.038 11.822 1.00 98.19 96 THR A C 1
ATOM 754 O O . THR A 1 96 ? -15.598 8.148 12.670 1.00 98.19 96 THR A O 1
ATOM 757 N N . VAL A 1 97 ? -14.656 9.996 11.800 1.00 97.88 97 VAL A N 1
ATOM 758 C CA . VAL A 1 97 ? -13.550 10.088 12.767 1.00 97.88 97 VAL A CA 1
ATOM 759 C C . VAL A 1 97 ? -13.761 11.280 13.691 1.00 97.88 97 VAL A C 1
ATOM 761 O O . VAL A 1 97 ? -13.963 12.397 13.222 1.00 97.88 97 VAL A O 1
ATOM 764 N N . PHE A 1 98 ? -13.637 11.049 14.996 1.00 97.50 98 PHE A N 1
ATOM 765 C CA . PHE A 1 98 ? -13.536 12.087 16.018 1.00 97.50 98 PHE A CA 1
ATOM 766 C C . PHE A 1 98 ? -12.182 11.997 16.716 1.00 97.50 98 PHE A C 1
ATOM 768 O O . PHE A 1 98 ? -11.611 10.914 16.839 1.00 97.50 98 PHE A O 1
ATOM 775 N N . ILE A 1 99 ? -11.688 13.130 17.210 1.00 96.75 99 ILE A N 1
ATOM 776 C CA . ILE A 1 99 ? -10.482 13.186 18.037 1.00 96.75 99 ILE A CA 1
ATOM 777 C C . ILE A 1 99 ? -10.894 13.546 19.461 1.00 96.75 99 ILE A C 1
ATOM 779 O O . ILE A 1 99 ? -11.337 14.663 19.726 1.00 96.75 99 ILE A O 1
ATOM 783 N N . TYR A 1 100 ? -10.744 12.602 20.384 1.00 94.62 100 TYR A N 1
ATOM 784 C CA . TYR A 1 100 ? -11.001 12.820 21.801 1.00 94.62 100 TYR A CA 1
ATOM 785 C C . TYR A 1 100 ? -9.719 13.257 22.509 1.00 94.62 100 TYR A C 1
ATOM 787 O O . TYR A 1 100 ? -8.690 12.579 22.445 1.00 94.62 100 TYR A O 1
ATOM 795 N N . LYS A 1 101 ? -9.792 14.419 23.172 1.00 92.69 101 LYS A N 1
ATOM 796 C CA . LYS A 1 101 ? -8.696 15.032 23.945 1.00 92.69 101 LYS A CA 1
ATOM 797 C C . LYS A 1 101 ? -7.363 15.129 23.184 1.00 92.69 101 LYS A C 1
ATOM 799 O O . LYS A 1 101 ? -6.301 15.023 23.778 1.00 92.69 101 LYS A O 1
ATOM 804 N N . GLY A 1 102 ? -7.417 15.309 21.863 1.00 92.69 102 GLY A N 1
ATOM 805 C CA . GLY A 1 102 ? -6.226 15.448 21.015 1.00 92.69 102 GLY A CA 1
ATOM 806 C C . GLY A 1 102 ? -5.404 14.169 20.814 1.00 92.69 102 GLY A C 1
ATOM 807 O O . GLY A 1 102 ? -4.436 14.207 20.066 1.00 92.69 102 GLY A O 1
ATOM 808 N N . GLN A 1 103 ? -5.787 13.050 21.435 1.00 92.50 103 GLN A N 1
ATOM 809 C CA . GLN A 1 103 ? -4.967 11.838 21.483 1.00 92.50 103 GLN A CA 1
ATOM 810 C C . GLN A 1 103 ? -5.656 10.625 20.859 1.00 92.50 103 GLN A C 1
ATOM 812 O O . GLN A 1 103 ? -5.053 9.885 20.084 1.00 92.50 103 GLN A O 1
ATOM 817 N N . THR A 1 104 ? -6.916 10.388 21.224 1.00 95.75 104 THR A N 1
ATOM 818 C CA . THR A 1 104 ? -7.609 9.154 20.848 1.00 95.75 104 THR A CA 1
ATOM 819 C C . THR A 1 104 ? -8.461 9.393 19.619 1.00 95.75 104 THR A C 1
ATOM 821 O O . THR A 1 104 ? -9.337 10.262 19.622 1.00 95.75 104 THR A O 1
ATOM 824 N N . ARG A 1 105 ? -8.237 8.598 18.575 1.00 97.75 105 ARG A N 1
ATOM 825 C CA . ARG A 1 105 ? -9.135 8.552 17.423 1.00 97.75 105 ARG A CA 1
ATOM 826 C C . ARG A 1 105 ? -10.319 7.655 17.759 1.00 97.75 105 ARG A C 1
ATOM 828 O O . ARG A 1 105 ? -10.141 6.503 18.143 1.00 97.75 105 ARG A O 1
ATOM 835 N N . VAL A 1 106 ? -11.522 8.194 17.624 1.00 97.44 106 VAL A N 1
ATOM 836 C CA . VAL A 1 106 ? -12.779 7.463 17.786 1.00 97.44 106 VAL A CA 1
ATOM 837 C C . VAL A 1 106 ? -13.408 7.312 16.410 1.00 97.44 106 VAL A C 1
ATOM 839 O O . VAL A 1 106 ? -13.732 8.308 15.761 1.00 97.44 106 VAL A O 1
ATOM 842 N N . HIS A 1 107 ? -13.559 6.077 15.951 1.00 97.88 107 HIS A N 1
ATOM 843 C CA . HIS A 1 107 ? -14.125 5.760 14.648 1.00 97.88 107 HIS A CA 1
ATOM 844 C C . HIS A 1 107 ? -15.540 5.210 14.805 1.00 97.88 107 HIS A C 1
ATOM 846 O O . HIS A 1 107 ? -15.750 4.246 15.537 1.00 97.88 107 HIS A O 1
ATOM 852 N N . LEU A 1 108 ? -16.489 5.792 14.074 1.00 97.31 108 LEU A N 1
ATOM 853 C CA . LEU A 1 108 ? -17.786 5.183 13.802 1.00 97.31 108 LEU A CA 1
ATOM 854 C C . LEU A 1 108 ? -17.770 4.673 12.367 1.00 97.31 108 LEU A C 1
ATOM 856 O O . LEU A 1 108 ? -17.725 5.466 11.424 1.00 97.31 108 LEU A O 1
ATOM 860 N N . ASP A 1 109 ? -17.787 3.357 12.218 1.00 97.44 109 ASP A N 1
ATOM 861 C CA . ASP A 1 109 ? -17.683 2.690 10.930 1.00 97.44 109 ASP A CA 1
ATOM 862 C C . ASP A 1 109 ? -19.009 2.044 10.552 1.00 97.44 109 ASP A C 1
ATOM 864 O O . ASP A 1 109 ? -19.574 1.285 11.331 1.00 97.44 109 ASP A O 1
ATOM 868 N N . ARG A 1 110 ? -19.457 2.267 9.319 1.00 97.31 110 ARG A N 1
ATOM 869 C CA . ARG A 1 110 ? -20.465 1.434 8.662 1.00 97.31 110 ARG A CA 1
ATOM 870 C C . ARG A 1 110 ? -19.767 0.552 7.644 1.00 97.31 110 ARG A C 1
ATOM 872 O O . ARG A 1 110 ? -19.184 1.073 6.694 1.00 97.31 110 ARG A O 1
ATOM 879 N N . VAL A 1 111 ? -19.802 -0.759 7.851 1.00 96.56 111 VAL A N 1
ATOM 880 C CA . VAL A 1 111 ? -19.090 -1.752 7.041 1.00 96.56 111 VAL A CA 1
ATOM 881 C C . VAL A 1 111 ? -20.088 -2.572 6.231 1.00 96.56 111 VAL A C 1
ATOM 883 O O . VAL A 1 111 ? -20.980 -3.222 6.787 1.00 96.56 111 VAL A O 1
ATOM 886 N N . ASP A 1 112 ? -19.911 -2.574 4.911 1.00 93.44 112 ASP A N 1
ATOM 887 C CA . ASP A 1 112 ? -20.784 -3.294 3.986 1.00 93.44 112 ASP A CA 1
ATOM 888 C C . ASP A 1 112 ? -20.805 -4.789 4.329 1.00 93.44 112 ASP A C 1
ATOM 890 O O . ASP A 1 112 ? -19.771 -5.459 4.338 1.00 93.44 112 ASP A O 1
ATOM 894 N N . GLY A 1 113 ? -21.998 -5.319 4.607 1.00 91.75 113 GLY A N 1
ATOM 895 C CA . GLY A 1 113 ? -22.204 -6.732 4.937 1.00 91.75 113 GLY A CA 1
ATOM 896 C C . GLY A 1 113 ? -21.902 -7.130 6.387 1.00 91.75 113 GLY A C 1
ATOM 897 O O . GLY A 1 113 ? -22.131 -8.289 6.723 1.00 91.75 113 GLY A O 1
ATOM 898 N N . LEU A 1 114 ? -21.439 -6.212 7.246 1.00 92.25 114 LEU A N 1
ATOM 899 C CA . LEU A 1 114 ? -21.204 -6.484 8.675 1.00 92.25 114 LEU A CA 1
ATOM 900 C C . LEU A 1 114 ? -21.990 -5.577 9.631 1.00 92.25 114 LEU A C 1
ATOM 902 O O . LEU A 1 114 ? -22.261 -5.994 10.754 1.00 92.25 114 LEU A O 1
ATOM 906 N N . GLY A 1 115 ? -22.368 -4.369 9.202 1.00 93.56 115 GLY A N 1
ATOM 907 C CA . GLY A 1 115 ? -23.122 -3.417 10.021 1.00 93.56 115 GLY A CA 1
ATOM 908 C C . GLY A 1 115 ? -22.259 -2.294 10.592 1.00 93.56 115 GLY A C 1
ATOM 909 O O . GLY A 1 115 ? -21.283 -1.877 9.967 1.00 93.56 115 GLY A O 1
ATOM 910 N N . ASP A 1 116 ? -22.652 -1.785 11.758 1.00 96.12 116 ASP A N 1
ATOM 911 C CA . ASP A 1 116 ? -22.081 -0.579 12.361 1.00 96.12 116 ASP A CA 1
ATOM 912 C C . ASP A 1 116 ? -21.145 -0.923 13.532 1.00 96.12 116 ASP A C 1
ATOM 914 O O . ASP A 1 116 ? -21.460 -1.772 14.367 1.00 96.12 116 ASP A O 1
ATOM 918 N N . PHE A 1 117 ? -19.998 -0.247 13.601 1.00 96.06 117 PHE A N 1
ATOM 919 C CA . PHE A 1 117 ? -18.924 -0.512 14.554 1.00 96.06 117 PHE A CA 1
ATOM 920 C C . PHE A 1 117 ? -18.392 0.772 15.188 1.00 96.06 117 PHE A C 1
ATOM 922 O O . PHE A 1 117 ? -18.393 1.845 14.582 1.00 96.06 117 PHE A O 1
ATOM 929 N N . LEU A 1 118 ? -17.888 0.620 16.410 1.00 96.00 118 LEU A N 1
ATOM 930 C CA . LEU A 1 118 ? -17.128 1.623 17.140 1.00 96.00 118 LEU A CA 1
ATOM 931 C C . LEU A 1 118 ? -15.709 1.095 17.359 1.00 96.00 118 LEU A C 1
ATOM 933 O O . LEU A 1 118 ? -15.539 -0.026 17.838 1.00 96.00 118 LEU A O 1
ATOM 937 N N . GLU A 1 119 ? -14.706 1.912 17.057 1.00 95.75 119 GLU A N 1
ATOM 938 C CA . GLU A 1 119 ? -13.298 1.609 17.321 1.00 95.75 119 GLU A CA 1
ATOM 939 C C . GLU A 1 119 ? -12.627 2.796 18.022 1.00 95.75 119 GLU A C 1
ATOM 941 O O . GLU A 1 119 ? -12.883 3.956 17.690 1.00 95.75 119 GLU A O 1
ATOM 946 N N . PHE A 1 120 ? -11.749 2.496 18.982 1.00 95.38 120 PHE A N 1
ATOM 947 C CA . PHE A 1 120 ? -10.855 3.468 19.601 1.00 95.38 120 PHE A CA 1
ATOM 948 C C . PHE A 1 120 ? -9.414 3.136 19.238 1.00 95.38 120 PHE A C 1
ATOM 950 O O . PHE A 1 120 ? -8.967 2.007 19.421 1.00 95.38 120 PHE A O 1
ATOM 957 N N . GLU A 1 121 ? -8.676 4.139 18.782 1.00 95.19 121 GLU A N 1
ATOM 958 C CA . GLU A 1 121 ? -7.244 4.045 18.535 1.00 95.19 121 GLU A CA 1
ATOM 959 C C . GLU A 1 121 ? -6.548 5.092 19.410 1.00 95.19 121 GLU A C 1
ATOM 961 O O . GLU A 1 121 ? -6.499 6.284 19.085 1.00 95.19 121 GLU A O 1
ATOM 966 N N . VAL A 1 122 ? -6.080 4.645 20.578 1.00 95.56 122 VAL A N 1
ATOM 967 C CA . VAL A 1 122 ? -5.343 5.482 21.530 1.00 95.56 122 VAL A CA 1
ATOM 968 C C . VAL A 1 122 ? -3.894 5.564 21.060 1.00 95.56 122 VAL A C 1
ATOM 970 O O . VAL A 1 122 ? -3.143 4.595 21.168 1.00 95.56 122 VAL A O 1
ATOM 973 N N . CYS A 1 123 ? -3.502 6.712 20.508 1.00 94.62 123 CYS A N 1
ATOM 974 C CA . CYS A 1 123 ? -2.114 6.968 20.137 1.00 94.62 123 CYS A CA 1
ATOM 975 C C . CYS A 1 123 ? -1.294 7.221 21.408 1.00 94.62 123 CYS A C 1
ATOM 977 O O . CYS A 1 123 ? -1.412 8.291 22.006 1.00 94.62 123 CYS A O 1
ATOM 979 N N . LEU A 1 124 ? -0.498 6.241 21.832 1.00 94.56 124 LEU A N 1
ATOM 980 C CA . LEU A 1 124 ? 0.389 6.392 22.987 1.00 94.56 124 LEU A CA 1
ATOM 981 C C . LEU A 1 124 ? 1.514 7.376 22.672 1.00 94.56 124 LEU A C 1
ATOM 983 O O . LEU A 1 124 ? 2.041 7.381 21.557 1.00 94.56 124 LEU A O 1
ATOM 987 N N . THR A 1 125 ? 1.874 8.193 23.655 1.00 93.31 125 THR A N 1
ATOM 988 C CA . THR A 1 125 ? 3.138 8.934 23.650 1.00 93.31 125 THR A CA 1
ATOM 989 C C . THR A 1 125 ? 4.279 8.033 24.124 1.00 93.31 125 THR A C 1
ATOM 991 O O . THR A 1 125 ? 4.040 6.970 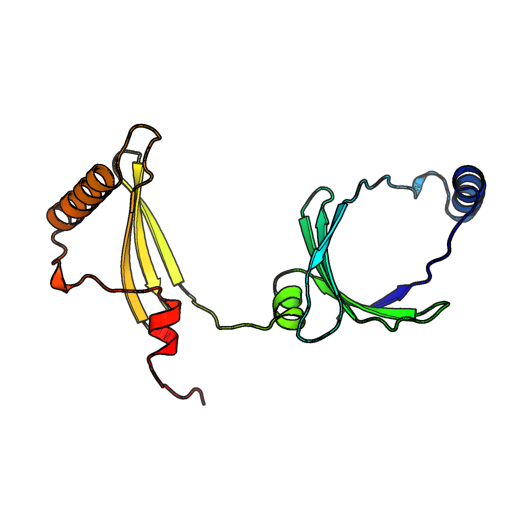24.696 1.00 93.31 125 THR A O 1
ATOM 994 N N . ASP A 1 126 ? 5.526 8.449 23.896 1.00 93.50 126 ASP A N 1
ATOM 995 C CA . ASP A 1 126 ? 6.714 7.651 24.243 1.00 93.50 126 ASP A CA 1
ATOM 996 C C . ASP A 1 126 ? 6.818 7.332 25.747 1.00 93.50 126 ASP A C 1
ATOM 998 O O . ASP A 1 126 ? 7.430 6.337 26.134 1.00 93.50 126 ASP A O 1
ATOM 1002 N N . ASP A 1 127 ? 6.225 8.171 26.599 1.00 95.44 127 ASP A N 1
ATOM 1003 C CA . ASP A 1 127 ? 6.175 8.017 28.053 1.00 95.44 127 ASP A CA 1
ATOM 1004 C C . ASP A 1 127 ? 4.982 7.188 28.552 1.00 95.44 127 ASP A C 1
ATOM 1006 O O . ASP A 1 127 ? 4.946 6.829 29.728 1.00 95.44 127 ASP A O 1
ATOM 1010 N N . GLN A 1 128 ? 4.028 6.853 27.680 1.00 95.38 128 GLN A N 1
ATOM 1011 C CA . GLN A 1 128 ? 2.831 6.114 28.058 1.00 95.38 128 GLN A CA 1
ATOM 1012 C C . GLN A 1 128 ? 2.965 4.612 27.845 1.00 95.38 128 GLN A C 1
ATOM 1014 O O . GLN A 1 128 ? 3.395 4.101 26.810 1.00 95.38 128 GLN A O 1
ATOM 1019 N N . THR A 1 129 ? 2.488 3.882 28.839 1.00 96.88 129 THR A N 1
ATOM 1020 C CA . THR A 1 129 ? 2.379 2.433 28.820 1.00 96.88 129 THR A CA 1
ATOM 1021 C C . THR A 1 129 ? 1.130 1.971 28.074 1.00 96.88 129 THR A C 1
ATOM 1023 O O . THR A 1 129 ? 0.129 2.677 27.928 1.00 96.88 129 THR A O 1
ATOM 1026 N N . VAL A 1 130 ? 1.151 0.708 27.652 1.00 96.12 130 VAL A N 1
ATOM 1027 C CA . VAL A 1 130 ? -0.017 0.049 27.055 1.00 96.12 130 VAL A CA 1
ATOM 1028 C C . VAL A 1 130 ? -1.200 0.024 28.031 1.00 96.12 130 VAL A C 1
ATOM 1030 O O . VAL A 1 130 ? -2.346 0.180 27.611 1.00 96.12 130 VAL A O 1
ATOM 1033 N N . GLN A 1 131 ? -0.933 -0.144 29.327 1.00 97.25 131 GLN A N 1
ATOM 1034 C CA . GLN A 1 131 ? -1.946 -0.166 30.381 1.00 97.25 131 GLN A CA 1
ATOM 1035 C C . GLN A 1 131 ? -2.665 1.181 30.506 1.00 97.25 131 GLN A C 1
ATOM 1037 O O . GLN A 1 131 ? -3.888 1.207 30.618 1.00 97.25 131 GLN A O 1
ATOM 1042 N N . GLU A 1 132 ? -1.936 2.297 30.433 1.00 96.00 132 GLU A N 1
ATOM 1043 C CA . GLU A 1 132 ? -2.543 3.635 30.427 1.00 96.00 132 GLU A CA 1
ATOM 1044 C C . GLU A 1 132 ? -3.428 3.836 29.194 1.00 96.00 132 GLU A C 1
ATOM 1046 O O . GLU A 1 132 ? -4.556 4.314 29.313 1.00 96.00 132 GLU A O 1
ATOM 1051 N N . GLY A 1 133 ? -2.978 3.377 28.023 1.00 95.44 133 GLY A N 1
ATOM 1052 C CA . GLY A 1 133 ? -3.800 3.365 26.812 1.00 95.44 133 GLY A CA 1
ATOM 1053 C C . GLY A 1 133 ? -5.093 2.568 26.949 1.00 95.44 133 GLY A C 1
ATOM 1054 O O . GLY A 1 133 ? -6.164 3.020 26.543 1.00 95.44 133 GLY A O 1
ATOM 1055 N N . GLN A 1 134 ? -5.001 1.378 27.542 1.00 95.56 134 GLN A N 1
ATOM 1056 C CA . GLN A 1 134 ? -6.156 0.521 27.806 1.00 95.56 134 GLN A CA 1
ATOM 1057 C C . GLN A 1 134 ? -7.128 1.180 28.782 1.00 95.56 134 GLN A C 1
ATOM 1059 O O . GLN A 1 134 ? -8.332 1.123 28.551 1.00 95.56 134 GLN A O 1
ATOM 1064 N N . GLN A 1 135 ? -6.623 1.856 29.817 1.00 96.50 135 GLN A N 1
ATOM 1065 C CA . GLN A 1 135 ? -7.468 2.592 30.753 1.00 96.50 135 GLN A CA 1
ATOM 1066 C C . GLN A 1 135 ? -8.216 3.734 30.053 1.00 96.50 135 GLN A C 1
ATOM 1068 O O . GLN A 1 135 ? -9.418 3.877 30.252 1.00 96.50 135 GLN A O 1
ATOM 1073 N N . ILE A 1 136 ? -7.552 4.488 29.167 1.00 95.44 136 ILE A N 1
ATOM 1074 C CA . ILE A 1 136 ? -8.202 5.540 28.365 1.00 95.44 136 ILE A CA 1
ATOM 1075 C C . ILE A 1 136 ? -9.331 4.957 27.501 1.00 95.44 136 ILE A C 1
ATOM 1077 O O . ILE A 1 136 ? -10.414 5.542 27.411 1.00 95.44 136 ILE A O 1
ATOM 1081 N N . ALA A 1 137 ? -9.095 3.807 26.866 1.00 95.38 137 ALA A N 1
ATOM 1082 C CA . ALA A 1 137 ? -10.106 3.130 26.059 1.00 95.38 137 ALA A CA 1
ATOM 1083 C C . ALA A 1 137 ? -11.283 2.616 26.911 1.00 95.38 137 ALA A C 1
ATOM 1085 O O . ALA A 1 137 ? -12.438 2.802 26.524 1.00 95.38 137 ALA A O 1
ATOM 1086 N N . ASP A 1 138 ? -11.012 2.018 28.074 1.00 94.94 138 ASP A N 1
ATOM 1087 C CA . ASP A 1 138 ? -12.038 1.542 29.010 1.00 94.94 138 ASP A CA 1
ATOM 1088 C C . ASP A 1 138 ? -12.885 2.707 29.551 1.00 94.94 138 ASP A C 1
ATOM 1090 O O . ASP A 1 138 ? -14.116 2.624 29.562 1.00 94.94 138 ASP A O 1
ATOM 1094 N N . ASP A 1 139 ? -12.255 3.825 29.912 1.00 95.06 139 ASP A N 1
ATOM 1095 C CA . ASP A 1 139 ? -12.945 5.041 30.350 1.00 95.06 139 ASP A CA 1
ATOM 1096 C C . ASP A 1 139 ? -13.867 5.588 29.251 1.00 95.06 139 ASP A C 1
ATOM 1098 O O . ASP A 1 139 ? -14.991 6.010 29.529 1.00 95.06 139 ASP A O 1
ATOM 1102 N N . LEU A 1 140 ? -13.430 5.545 27.988 1.00 95.44 140 LEU A N 1
ATOM 1103 C CA . LEU A 1 140 ? -14.252 5.929 26.840 1.00 95.44 140 LEU A CA 1
ATOM 1104 C C . LEU A 1 140 ? -15.425 4.974 26.603 1.00 95.44 140 LEU A C 1
ATOM 1106 O O . LEU A 1 140 ? -16.524 5.445 26.300 1.00 95.44 140 LEU A O 1
ATOM 1110 N N . LEU A 1 141 ? -15.233 3.660 26.767 1.00 95.25 141 LEU A N 1
ATOM 1111 C CA . LEU A 1 141 ? -16.338 2.694 26.708 1.00 95.25 141 LEU A CA 1
ATOM 1112 C C . LEU A 1 141 ? -17.392 3.033 27.763 1.00 95.25 141 LEU A C 1
ATOM 1114 O O . LEU A 1 141 ? -18.584 3.078 27.451 1.00 95.25 141 LEU A O 1
ATOM 1118 N N . HIS A 1 142 ? -16.953 3.308 28.993 1.00 94.31 142 HIS A N 1
ATOM 1119 C CA . HIS A 1 142 ? -17.835 3.699 30.087 1.00 94.31 142 HIS A CA 1
ATOM 1120 C C . HIS A 1 142 ? -18.559 5.018 29.795 1.00 94.31 142 HIS A C 1
ATOM 1122 O O . HIS A 1 142 ? -19.782 5.080 29.928 1.00 94.31 142 HIS A O 1
ATOM 1128 N N . LEU A 1 143 ? -17.836 6.043 29.339 1.00 95.44 143 LEU A N 1
ATOM 1129 C CA . LEU A 1 143 ? -18.393 7.360 29.023 1.00 95.44 143 LEU A CA 1
ATOM 1130 C C . LEU A 1 143 ? -19.445 7.302 27.906 1.00 95.44 143 LEU A C 1
ATOM 1132 O O . LEU A 1 143 ? -20.456 7.998 27.970 1.00 95.44 143 LEU A O 1
ATOM 1136 N N . LEU A 1 144 ? -19.218 6.463 26.895 1.00 95.44 144 LEU A N 1
ATOM 1137 C CA . LEU A 1 144 ? -20.122 6.282 25.757 1.00 95.44 144 LEU A CA 1
ATOM 1138 C C . LEU A 1 144 ? -21.183 5.196 25.994 1.00 95.44 144 LEU A C 1
ATOM 1140 O O . LEU A 1 144 ? -21.947 4.876 25.084 1.00 95.44 144 LEU A O 1
ATOM 1144 N N . ASN A 1 145 ? -21.257 4.646 27.210 1.00 95.38 145 ASN A N 1
ATOM 1145 C CA . ASN A 1 145 ? -22.196 3.598 27.609 1.00 95.38 145 ASN A CA 1
ATOM 1146 C C . ASN A 1 145 ? -22.151 2.350 26.699 1.00 95.38 145 ASN A C 1
ATOM 1148 O O . ASN A 1 145 ? -23.170 1.728 26.381 1.00 95.38 145 ASN A O 1
ATOM 1152 N N . VAL A 1 146 ? -20.947 1.973 26.269 1.00 93.94 146 VAL A N 1
ATOM 1153 C CA . VAL A 1 146 ? -20.706 0.794 25.436 1.00 93.94 146 VAL A CA 1
ATOM 1154 C C . VAL A 1 146 ? -20.415 -0.394 26.339 1.00 93.94 146 VAL A C 1
ATOM 1156 O O . VAL A 1 146 ? -19.448 -0.426 27.098 1.00 93.94 146 VAL A O 1
ATOM 1159 N N . ARG A 1 147 ? -21.275 -1.410 26.267 1.00 87.94 147 ARG A N 1
ATOM 1160 C CA . ARG A 1 147 ? -21.153 -2.607 27.106 1.00 87.94 147 ARG A CA 1
ATOM 1161 C C . ARG A 1 147 ? -19.954 -3.449 26.669 1.00 87.94 147 ARG A C 1
ATOM 1163 O O . ARG A 1 147 ? -19.813 -3.738 25.485 1.00 87.94 147 ARG A O 1
ATOM 1170 N N . LYS A 1 148 ? -19.177 -3.977 27.623 1.00 84.12 148 LYS A N 1
ATOM 1171 C CA . LYS A 1 148 ? -18.041 -4.879 27.334 1.00 84.12 148 LYS A CA 1
ATOM 1172 C C . LYS A 1 148 ? -18.439 -6.140 26.544 1.00 84.12 148 LYS A C 1
ATOM 1174 O O . LYS A 1 148 ? -17.637 -6.660 25.781 1.00 84.12 148 LYS A O 1
ATOM 1179 N N . CYS A 1 149 ? -19.684 -6.613 26.667 1.00 84.00 149 CYS A N 1
ATOM 1180 C CA . CYS A 1 149 ? -20.191 -7.741 25.872 1.00 84.00 149 CYS A CA 1
ATOM 1181 C C . CYS A 1 149 ? -20.416 -7.419 24.384 1.00 84.00 149 CYS A C 1
ATOM 1183 O O . CYS A 1 149 ? -20.612 -8.341 23.600 1.00 84.00 149 CYS A O 1
ATOM 1185 N N . ALA A 1 150 ? -20.396 -6.139 23.996 1.00 85.12 150 ALA A N 1
ATOM 1186 C CA . ALA A 1 150 ? -20.465 -5.707 22.602 1.00 85.12 150 ALA A CA 1
ATOM 1187 C C . ALA A 1 150 ? -19.085 -5.675 21.919 1.00 85.12 150 ALA A C 1
ATOM 1189 O O . ALA A 1 150 ? -19.010 -5.423 20.719 1.00 85.12 150 ALA A O 1
ATOM 1190 N N . LEU A 1 151 ? -17.997 -5.914 22.661 1.00 88.25 151 LEU A N 1
ATOM 1191 C CA . LEU A 1 151 ? -16.649 -5.926 22.103 1.00 88.25 151 LEU A CA 1
ATOM 1192 C C . LEU A 1 151 ? -16.463 -7.133 21.180 1.00 88.25 151 LEU A C 1
ATOM 1194 O O . LEU A 1 151 ? -16.744 -8.276 21.547 1.00 88.25 151 LEU A O 1
ATOM 1198 N N . VAL A 1 152 ? -15.955 -6.865 19.982 1.00 89.06 152 VAL A N 1
ATOM 1199 C CA . VAL A 1 152 ? -15.694 -7.866 18.944 1.00 89.06 152 VAL A CA 1
ATOM 1200 C C . VAL A 1 152 ? -14.197 -8.160 18.839 1.00 89.06 152 VAL A C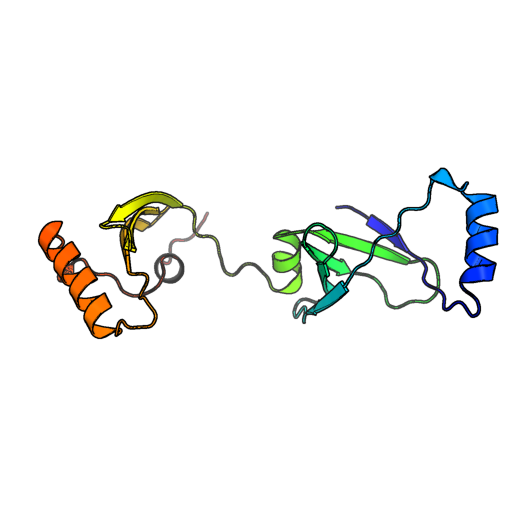 1
ATOM 1202 O O . VAL A 1 152 ? -13.362 -7.335 19.201 1.00 89.06 152 VAL A O 1
ATOM 1205 N N . LYS A 1 153 ? -13.847 -9.364 18.372 1.00 87.56 153 LYS A N 1
ATOM 1206 C CA . LYS A 1 153 ? -12.457 -9.814 18.192 1.00 87.56 153 LYS A CA 1
ATOM 1207 C C . LYS A 1 153 ? -12.128 -9.979 16.713 1.00 87.56 153 LYS A C 1
ATOM 1209 O O . LYS A 1 153 ? -12.861 -10.685 16.027 1.00 87.56 153 LYS A O 1
ATOM 1214 N N . GLY A 1 154 ? -10.951 -9.517 16.299 1.00 84.75 154 GLY A N 1
ATOM 1215 C CA . GLY A 1 154 ? -10.445 -9.669 14.931 1.00 84.75 154 GLY A CA 1
ATOM 1216 C C . GLY A 1 154 ? -10.722 -8.445 14.062 1.00 84.75 154 GLY A C 1
ATOM 1217 O O . GLY A 1 154 ? -11.298 -7.462 14.523 1.00 84.75 154 GLY A O 1
ATOM 1218 N N . ALA A 1 155 ? -10.276 -8.492 12.808 1.00 85.75 155 ALA A N 1
ATOM 1219 C CA . ALA A 1 155 ? -10.516 -7.422 11.847 1.00 85.75 155 ALA A CA 1
ATOM 1220 C C . ALA A 1 155 ? -11.854 -7.621 11.118 1.00 85.75 155 ALA A C 1
ATOM 1222 O O . ALA A 1 155 ? -12.345 -8.743 10.978 1.00 85.75 155 ALA A O 1
ATOM 1223 N N . TYR A 1 156 ? -12.416 -6.549 10.547 1.00 89.19 156 TYR A N 1
ATOM 1224 C CA . TYR A 1 156 ? -13.604 -6.646 9.682 1.00 89.19 156 TYR A CA 1
ATOM 1225 C C . TYR A 1 156 ? -13.429 -7.677 8.558 1.00 89.19 156 TYR A C 1
ATOM 1227 O O . TYR A 1 156 ? -14.362 -8.398 8.222 1.00 89.19 156 TYR A O 1
ATOM 1235 N N . PHE A 1 157 ? -12.219 -7.789 8.007 1.00 87.44 157 PHE A N 1
ATOM 1236 C CA . PHE A 1 157 ? -11.900 -8.790 6.994 1.00 87.44 157 PHE A CA 1
ATOM 1237 C C . PHE A 1 157 ? -12.153 -10.225 7.491 1.00 87.44 157 PHE A C 1
ATOM 1239 O O . PHE A 1 157 ? -12.838 -10.998 6.821 1.00 87.44 157 PHE A O 1
ATOM 1246 N N . ASP A 1 158 ? -11.698 -10.562 8.700 1.00 86.62 158 ASP A N 1
ATOM 1247 C CA . ASP A 1 158 ? -11.901 -11.892 9.285 1.00 86.62 158 ASP A CA 1
ATOM 1248 C C . ASP A 1 158 ? -13.390 -12.188 9.485 1.00 86.62 158 ASP A C 1
ATOM 1250 O O . ASP A 1 158 ? -13.852 -13.296 9.222 1.00 86.62 158 ASP A O 1
ATOM 1254 N N . HIS A 1 159 ? -14.162 -11.192 9.921 1.00 80.00 159 HIS A N 1
ATOM 1255 C CA . HIS A 1 159 ? -15.607 -11.329 10.088 1.00 80.00 159 HIS A CA 1
ATOM 1256 C C . HIS A 1 159 ? -16.336 -11.554 8.757 1.00 80.00 159 HIS A C 1
ATOM 1258 O O . HIS A 1 159 ? -17.236 -12.391 8.704 1.00 80.00 159 HIS A O 1
ATOM 1264 N N . LEU A 1 160 ? -15.918 -10.885 7.675 1.00 82.12 160 LEU A N 1
ATOM 1265 C CA . LEU A 1 160 ? -16.478 -11.111 6.337 1.00 82.12 160 LEU A CA 1
ATOM 1266 C C . LEU A 1 160 ? -16.175 -12.518 5.811 1.00 82.12 160 LEU A C 1
ATOM 1268 O O . LEU A 1 160 ? -17.039 -13.142 5.204 1.00 82.12 160 LEU A O 1
ATOM 1272 N N . THR A 1 161 ? -14.968 -13.035 6.052 1.00 73.50 161 THR A N 1
ATOM 1273 C CA . THR A 1 161 ? -14.570 -14.375 5.576 1.00 73.50 161 THR A CA 1
ATOM 1274 C C . THR A 1 161 ? -15.204 -15.528 6.363 1.00 73.50 161 THR A C 1
ATOM 1276 O O . THR A 1 161 ? -15.277 -16.644 5.852 1.00 73.50 161 THR A O 1
ATOM 1279 N N . LYS A 1 162 ? -15.694 -15.280 7.586 1.00 62.22 162 LYS A N 1
ATOM 1280 C CA . LYS A 1 162 ? -16.331 -16.292 8.451 1.00 62.22 162 LYS A CA 1
ATOM 1281 C C . LYS A 1 162 ? -17.820 -16.515 8.179 1.00 62.22 162 LYS A C 1
ATOM 1283 O O . LYS A 1 162 ? -18.352 -17.519 8.642 1.00 62.22 162 LYS A O 1
ATOM 1288 N N . CYS A 1 163 ? -18.491 -15.627 7.443 1.00 43.06 163 CYS A N 1
ATOM 1289 C CA . CYS A 1 163 ? -19.866 -15.841 6.991 1.00 43.06 163 CYS A CA 1
ATOM 1290 C C . CYS A 1 163 ? -19.856 -16.528 5.614 1.00 43.06 163 CYS A C 1
ATOM 1292 O O . CYS A 1 163 ? -19.579 -15.860 4.615 1.00 43.06 163 CYS A O 1
ATOM 1294 N N . PRO A 1 164 ? -20.180 -17.834 5.506 1.00 39.50 164 PRO A N 1
ATOM 1295 C CA . PRO A 1 164 ? -20.367 -18.477 4.216 1.00 39.50 164 PRO A CA 1
ATOM 1296 C C . PRO A 1 164 ? -21.708 -18.021 3.634 1.00 39.50 164 PRO A C 1
ATOM 1298 O O . PRO A 1 164 ? -22.725 -18.702 3.737 1.00 39.50 164 PRO A O 1
ATOM 1301 N N . HIS A 1 165 ? -21.725 -16.848 3.013 1.00 39.34 165 HIS A N 1
ATOM 1302 C CA . HIS A 1 165 ? -22.773 -16.487 2.072 1.00 39.34 165 HIS A CA 1
ATOM 1303 C C . HIS A 1 165 ? -22.160 -16.359 0.685 1.00 39.34 165 HIS A C 1
ATOM 1305 O O . HIS A 1 165 ? -21.565 -15.352 0.306 1.00 39.34 165 HIS A O 1
ATOM 1311 N N . THR A 1 166 ? -22.288 -17.487 -0.022 1.00 44.00 166 THR A N 1
ATOM 1312 C CA . THR A 1 166 ? -22.573 -17.599 -1.454 1.00 44.00 166 THR A CA 1
ATOM 1313 C C . THR A 1 166 ? -22.859 -16.247 -2.095 1.00 44.00 166 THR A C 1
ATOM 1315 O O . THR A 1 166 ? -23.890 -15.630 -1.823 1.00 44.00 166 THR A O 1
ATOM 1318 N N . ARG A 1 167 ? -21.955 -15.799 -2.965 1.00 29.89 167 ARG A N 1
ATOM 1319 C CA . ARG A 1 167 ? -22.325 -14.817 -3.983 1.00 29.89 167 ARG A CA 1
ATOM 1320 C C . ARG A 1 167 ? -22.920 -15.560 -5.189 1.00 29.89 167 ARG A C 1
ATOM 1322 O O . ARG A 1 167 ? -22.478 -16.683 -5.437 1.00 29.89 167 ARG A O 1
ATOM 1329 N N . PRO A 1 168 ? -23.935 -14.970 -5.844 1.00 37.47 168 PRO A N 1
ATOM 1330 C CA . PRO A 1 168 ? -24.602 -15.536 -7.016 1.00 37.47 168 PRO A CA 1
ATOM 1331 C C . PRO A 1 168 ? -23.661 -15.692 -8.213 1.00 37.47 168 PRO A C 1
ATOM 1333 O O . PRO A 1 168 ? -22.643 -14.961 -8.266 1.00 37.47 168 PRO A O 1
#

pLDDT: mean 89.79, std 11.6, range [29.89, 98.19]

Secondary structure (DSSP, 8-state):
--EEEE-----S-HHHHHHHHHHHH-GGG------EEEEE--TTSSEEEEEESSS-EEEEEEE---SSSEEEEEEETHHHHHHHT-------EEEEEEEETTTEEEEEEEETTTEEEEEEEE---TT--HHHHHHHHHHHHHHTT--GGG---S-HHHHHHHS-----

Organism: Globodera rostochiensis (NCBI:txid31243)